Protein AF-A0A7S2XNV1-F1 (afdb_monomer_lite)

Foldseek 3Di:
DDKDKDDPDLDIDMDDDDDDPDDPQVVQLVVLPQQCCCVVPVFWPGKWWWADQCLVADSVVTDTDDPPDDLVPPPPPPPPPPDHHHDFNSGPPDWTKIWMWTQTPPVSDIWIKIWTWDDDPFWTKIKMKTRCNDADPRDGIDIDMDIDGDPPPCPPVD

Secondary structure (DSSP, 8-state):
-EEEEEE-SS-EEEEEE---SS-HHHHHHHHH-GGGHHHHSTTEEEEEEE--TTTTS-GGGSPEEPTT--GGG--TT----SS-PPPP---TTS-EEEEEEEEESSTT-EEEEEEEEE--TT--EEEEEE-TTS--SS----EEEEE----TT-TT--

Sequence (158 aa):
RVQEQSDMGREGSGFVVWDVKAPVDVVWDCLLDFHSYPETIPTVRGVTMYTNTHLTSDYRSETAIPYNYNYNDNDDNNDDASSSGKTAILQHGIPSVTRASFTLSKFRLNIAAIHKYRPHPEGDYMVFTLDPACTNLVLKSAKGVWHTQSNPDNKGEE

Organism: NCBI:txid420275

Radius of gyration: 17.12 Å; chains: 1; bounding box: 47×38×40 Å

pLDDT: mean 83.37, std 13.4, range [43.53, 97.12]

InterPro domains:
  IPR005031 Coenzyme Q-binding protein COQ10, START domain [PF03364] (20-54)

Structure (mmCIF, N/CA/C/O backbone):
data_AF-A0A7S2XNV1-F1
#
_entry.id   AF-A0A7S2XNV1-F1
#
loop_
_atom_site.group_PDB
_atom_site.id
_atom_site.type_symbol
_atom_site.label_atom_id
_atom_site.label_alt_id
_atom_site.label_comp_id
_atom_site.label_asym_id
_atom_site.label_entity_id
_atom_site.label_seq_id
_atom_site.pdbx_PDB_ins_code
_atom_site.Cartn_x
_atom_site.Cartn_y
_atom_site.Cartn_z
_atom_site.occupancy
_atom_site.B_iso_or_equiv
_atom_site.auth_seq_id
_atom_site.auth_comp_id
_atom_site.auth_asym_id
_atom_site.auth_atom_id
_atom_site.pdbx_PDB_model_num
ATOM 1 N N . ARG A 1 1 ? 18.258 -13.192 -0.933 1.00 69.00 1 ARG A N 1
ATOM 2 C CA . ARG A 1 1 ? 17.419 -12.582 0.134 1.00 69.00 1 ARG A CA 1
ATOM 3 C C . ARG A 1 1 ? 18.318 -11.990 1.210 1.00 69.00 1 ARG A C 1
ATOM 5 O O . ARG A 1 1 ? 18.989 -12.751 1.896 1.00 69.00 1 ARG A O 1
ATOM 12 N N . VAL A 1 2 ? 18.304 -10.669 1.378 1.00 74.94 2 VAL A N 1
ATOM 13 C CA . VAL A 1 2 ? 18.893 -9.987 2.547 1.00 74.94 2 VAL A CA 1
ATOM 14 C C . VAL A 1 2 ? 17.749 -9.577 3.467 1.00 74.94 2 VAL A C 1
ATOM 16 O O . VAL A 1 2 ? 16.718 -9.127 2.975 1.00 74.94 2 VAL A O 1
ATOM 19 N N . GLN A 1 3 ? 17.890 -9.767 4.776 1.00 88.62 3 GLN A N 1
ATOM 20 C CA . GLN A 1 3 ? 16.904 -9.325 5.759 1.00 88.62 3 GLN A CA 1
ATOM 21 C C . GLN A 1 3 ? 17.618 -8.800 6.998 1.00 88.62 3 GLN A C 1
ATOM 23 O O . GLN A 1 3 ? 18.449 -9.501 7.571 1.00 88.62 3 GLN A O 1
ATOM 28 N N . GLU A 1 4 ? 17.231 -7.609 7.435 1.00 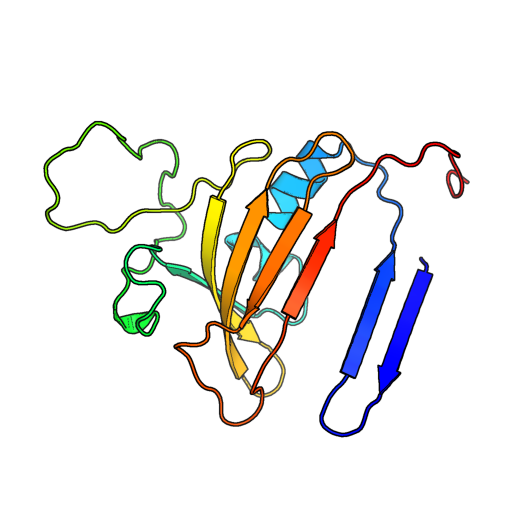89.31 4 GLU A N 1
ATOM 29 C CA . GLU A 1 4 ? 17.647 -7.030 8.708 1.00 89.31 4 GLU A CA 1
ATOM 30 C C . GLU A 1 4 ? 16.403 -6.664 9.514 1.00 89.31 4 GLU A C 1
ATOM 32 O O . GLU A 1 4 ? 15.408 -6.191 8.958 1.00 89.31 4 GLU A O 1
ATOM 37 N N . GLN A 1 5 ? 16.441 -6.907 10.821 1.00 89.38 5 GLN A N 1
ATOM 38 C CA . GLN A 1 5 ? 15.370 -6.535 11.734 1.00 89.38 5 GLN A CA 1
ATOM 39 C C . GLN A 1 5 ? 15.968 -6.090 13.066 1.00 89.38 5 GLN A C 1
ATOM 41 O O . GLN A 1 5 ? 16.803 -6.789 13.636 1.00 89.38 5 GLN A O 1
ATOM 46 N N . SER A 1 6 ? 15.505 -4.949 13.566 1.00 88.69 6 SER A N 1
ATOM 47 C CA . SER A 1 6 ? 15.847 -4.418 14.882 1.00 88.69 6 SER A CA 1
ATOM 48 C C . SER A 1 6 ? 14.601 -4.378 15.764 1.00 88.69 6 SER A C 1
ATOM 50 O O . SER A 1 6 ? 13.589 -3.778 15.394 1.00 88.69 6 SER A O 1
ATOM 52 N N . ASP A 1 7 ? 14.680 -5.021 16.930 1.00 85.62 7 ASP A N 1
ATOM 53 C CA . ASP A 1 7 ? 13.684 -4.911 18.000 1.00 85.62 7 ASP A CA 1
ATOM 54 C C . ASP A 1 7 ? 14.077 -3.754 18.928 1.00 85.62 7 ASP A C 1
ATOM 56 O O . ASP A 1 7 ? 15.167 -3.743 19.501 1.00 85.62 7 ASP A O 1
ATOM 60 N N . MET A 1 8 ? 13.194 -2.765 19.048 1.00 85.06 8 MET A N 1
ATOM 61 C CA . MET A 1 8 ? 13.366 -1.578 19.889 1.00 85.06 8 MET A CA 1
ATOM 62 C C . MET A 1 8 ? 12.310 -1.548 21.012 1.00 85.06 8 MET A C 1
ATOM 64 O O . MET A 1 8 ? 11.953 -0.492 21.539 1.00 85.06 8 MET A O 1
ATOM 68 N N . GLY A 1 9 ? 11.777 -2.715 21.389 1.00 85.88 9 GLY A N 1
ATOM 69 C CA . GLY A 1 9 ? 10.799 -2.903 22.455 1.00 85.88 9 GLY A CA 1
ATOM 70 C C . GLY A 1 9 ? 9.363 -2.701 21.978 1.00 85.88 9 GLY A C 1
ATOM 71 O O . GLY A 1 9 ? 8.700 -3.634 21.534 1.00 85.88 9 GLY A O 1
ATOM 72 N N . ARG A 1 10 ? 8.830 -1.481 22.120 1.00 84.06 10 ARG A N 1
ATOM 73 C CA . ARG A 1 10 ? 7.470 -1.145 21.631 1.00 84.06 10 ARG A CA 1
ATOM 74 C C . ARG A 1 10 ? 7.441 -0.777 20.148 1.00 84.06 10 ARG A C 1
ATOM 76 O O . ARG A 1 10 ? 6.368 -0.549 19.596 1.00 84.06 10 ARG A O 1
ATOM 83 N N . GLU A 1 11 ? 8.610 -0.719 19.532 1.00 86.25 11 GLU A N 1
ATOM 84 C CA . GLU A 1 11 ? 8.826 -0.374 18.139 1.00 86.25 11 GLU A CA 1
ATOM 85 C C . GLU A 1 11 ? 9.727 -1.428 17.502 1.00 86.25 11 GLU A C 1
ATOM 87 O O . GLU A 1 11 ? 10.485 -2.119 18.181 1.00 86.25 11 GLU A O 1
ATOM 92 N N . GLY A 1 12 ? 9.655 -1.537 16.183 1.00 87.94 12 GLY A N 1
ATOM 93 C CA . GLY A 1 12 ? 10.545 -2.387 15.414 1.00 87.94 12 GLY A CA 1
ATOM 94 C C . GLY A 1 12 ? 10.773 -1.788 14.040 1.00 87.94 12 GLY A C 1
ATOM 95 O O . GLY A 1 12 ? 9.901 -1.109 13.493 1.00 87.94 12 GLY A O 1
ATOM 96 N N . SER A 1 13 ? 11.947 -2.043 13.486 1.00 90.31 13 SER A N 1
ATOM 97 C CA . SER A 1 13 ? 12.289 -1.688 12.114 1.00 90.31 13 SER A CA 1
ATOM 98 C C . SER A 1 13 ? 12.900 -2.893 11.418 1.00 90.31 13 SER A C 1
ATOM 100 O O . SER A 1 13 ? 13.392 -3.828 12.050 1.00 90.31 13 SER A O 1
ATOM 102 N N . GLY A 1 14 ? 12.839 -2.901 10.097 1.00 91.06 14 GLY A N 1
ATOM 103 C CA . GLY A 1 14 ? 13.481 -3.929 9.306 1.00 91.06 14 GLY A CA 1
ATOM 104 C C . GLY A 1 14 ? 13.309 -3.667 7.827 1.00 91.06 14 GLY A C 1
ATOM 105 O O . GLY A 1 14 ? 12.458 -2.875 7.418 1.00 91.06 14 GLY A O 1
ATOM 106 N N . PHE A 1 15 ? 14.120 -4.344 7.032 1.00 92.62 15 PHE A N 1
ATOM 107 C CA . PHE A 1 15 ? 14.005 -4.336 5.584 1.00 92.62 15 PHE A CA 1
ATOM 108 C C . PHE A 1 15 ? 14.323 -5.721 5.031 1.00 92.62 15 PHE A C 1
ATOM 110 O O . PHE A 1 15 ? 15.011 -6.529 5.660 1.00 92.62 15 PHE A O 1
ATOM 117 N N . VAL A 1 16 ? 13.793 -5.993 3.843 1.00 91.12 16 VAL A N 1
ATOM 118 C CA . VAL A 1 16 ? 14.066 -7.209 3.084 1.00 91.12 16 VAL A CA 1
ATOM 119 C C . VAL A 1 16 ? 14.396 -6.805 1.656 1.00 91.12 16 VAL A C 1
ATOM 121 O O . VAL A 1 16 ? 13.682 -5.997 1.070 1.00 91.12 16 VAL A O 1
ATOM 124 N N . VAL A 1 17 ? 15.459 -7.384 1.104 1.00 90.75 17 VAL A N 1
ATOM 125 C CA . VAL A 1 17 ? 15.828 -7.260 -0.310 1.00 90.75 17 VAL A CA 1
ATOM 126 C C . VAL A 1 17 ? 15.693 -8.622 -0.973 1.00 90.75 17 VAL A C 1
ATOM 128 O O . VAL A 1 17 ? 16.154 -9.645 -0.440 1.00 90.75 17 VAL A O 1
ATOM 131 N N . TRP A 1 18 ? 15.052 -8.625 -2.136 1.00 88.62 18 TRP A N 1
ATOM 132 C CA . TRP A 1 18 ? 14.799 -9.814 -2.928 1.00 88.62 18 TRP A CA 1
ATOM 133 C C . TRP A 1 18 ? 15.041 -9.529 -4.410 1.00 88.62 18 TRP A C 1
ATOM 135 O O . TRP A 1 18 ? 14.506 -8.559 -4.938 1.00 88.62 18 TRP A O 1
ATOM 145 N N . ASP A 1 19 ? 15.798 -10.405 -5.069 1.00 89.00 19 ASP A N 1
ATOM 146 C CA . ASP A 1 19 ? 16.015 -10.354 -6.513 1.00 89.00 19 ASP A CA 1
ATOM 147 C C . ASP A 1 19 ? 14.843 -11.032 -7.224 1.00 89.00 19 ASP A C 1
ATOM 149 O O . ASP A 1 19 ? 14.552 -12.212 -7.004 1.00 89.00 19 ASP A O 1
ATOM 153 N N . VAL A 1 20 ? 14.123 -10.271 -8.045 1.00 89.25 20 VAL A N 1
ATOM 154 C CA . VAL A 1 20 ? 12.943 -10.755 -8.764 1.00 89.25 20 VAL A CA 1
ATOM 155 C C . VAL A 1 20 ? 13.289 -10.886 -10.240 1.00 89.25 20 VAL A C 1
ATOM 157 O O . VAL A 1 20 ? 13.644 -9.907 -10.889 1.00 89.25 20 VAL A O 1
ATOM 160 N N . LYS A 1 21 ? 13.143 -12.095 -10.791 1.00 90.38 21 LYS A N 1
ATOM 161 C CA . LYS A 1 21 ? 13.321 -12.359 -12.225 1.00 90.38 21 LYS A CA 1
ATOM 162 C C . LYS A 1 21 ? 12.070 -11.951 -13.009 1.00 90.38 21 LYS A C 1
ATOM 164 O O . LYS A 1 21 ? 11.359 -12.798 -13.546 1.00 90.38 21 LYS A O 1
ATOM 169 N N . ALA A 1 22 ? 11.785 -10.655 -13.026 1.00 90.38 22 ALA A N 1
ATOM 170 C CA . ALA A 1 22 ? 10.681 -10.066 -13.770 1.00 90.38 22 ALA A CA 1
ATOM 171 C C . ALA A 1 22 ? 11.011 -8.619 -14.177 1.00 90.38 22 ALA A C 1
ATOM 1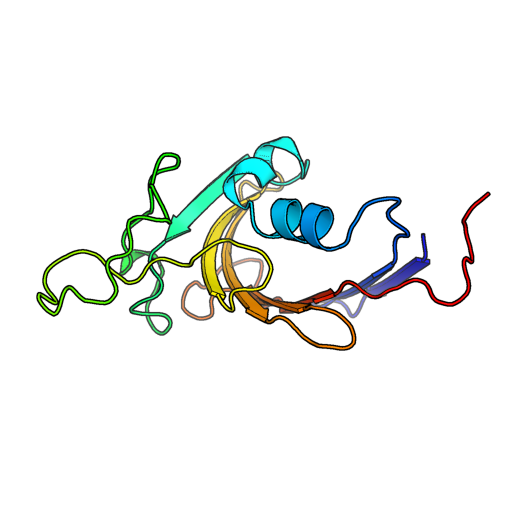73 O O . ALA A 1 22 ? 11.795 -7.957 -13.493 1.00 90.38 22 ALA A O 1
ATOM 174 N N . PRO A 1 23 ? 10.405 -8.115 -15.263 1.00 91.50 23 PRO A N 1
ATOM 175 C 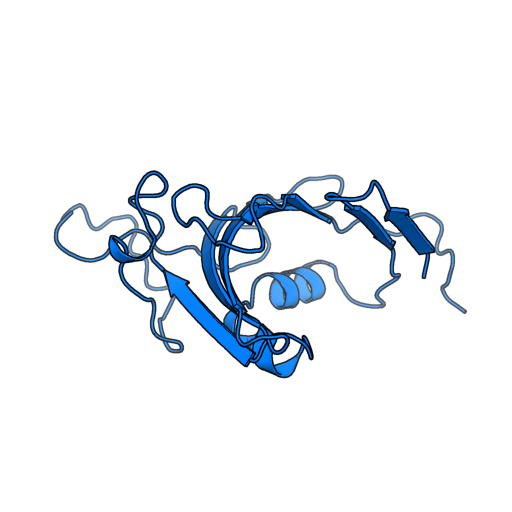CA . PRO A 1 23 ? 10.384 -6.689 -15.567 1.00 91.50 23 PRO A CA 1
ATOM 176 C C . PRO A 1 23 ? 9.821 -5.841 -14.408 1.00 91.50 23 PRO A C 1
ATOM 178 O O . PRO A 1 23 ? 8.965 -6.295 -13.647 1.00 91.50 23 PRO A O 1
ATOM 181 N N . VAL A 1 24 ? 10.318 -4.607 -14.263 1.00 91.69 24 VAL A N 1
ATOM 182 C CA . VAL A 1 24 ? 9.963 -3.704 -13.149 1.00 91.69 24 VAL A CA 1
ATOM 183 C C . VAL A 1 24 ? 8.483 -3.317 -13.143 1.00 91.69 24 VAL A C 1
ATOM 185 O O . VAL A 1 24 ? 7.873 -3.245 -12.080 1.00 91.69 24 VAL A O 1
ATOM 188 N N . ASP A 1 25 ? 7.896 -3.140 -14.323 1.00 92.56 25 ASP A N 1
ATOM 189 C CA . ASP A 1 25 ? 6.475 -2.858 -14.520 1.00 92.56 25 ASP A CA 1
ATOM 190 C C . ASP A 1 25 ? 5.599 -3.991 -13.983 1.00 92.56 25 ASP A C 1
ATOM 192 O O . ASP A 1 25 ? 4.692 -3.735 -13.201 1.00 92.56 25 ASP A O 1
ATOM 196 N N . VAL A 1 26 ? 5.948 -5.247 -14.272 1.00 93.19 26 VAL A N 1
ATOM 197 C CA . VAL A 1 26 ? 5.235 -6.422 -13.746 1.00 93.19 26 VAL A CA 1
ATOM 198 C C . VAL A 1 26 ? 5.266 -6.461 -12.214 1.00 93.19 26 VAL A C 1
ATOM 200 O O . VAL A 1 26 ? 4.264 -6.794 -11.576 1.00 93.19 26 VAL A O 1
ATOM 203 N N . VAL A 1 27 ? 6.403 -6.113 -11.599 1.00 93.50 27 VAL A N 1
ATOM 204 C CA . VAL A 1 27 ? 6.516 -6.030 -10.133 1.00 93.50 27 VAL A CA 1
ATOM 205 C C . VAL A 1 27 ? 5.608 -4.933 -9.576 1.00 93.50 27 VAL A C 1
ATOM 207 O O . VAL A 1 27 ? 4.909 -5.171 -8.589 1.00 93.50 27 VAL A O 1
ATOM 210 N N . TRP A 1 28 ? 5.583 -3.752 -10.195 1.00 95.25 28 TRP A N 1
ATOM 211 C CA . TRP A 1 28 ? 4.727 -2.655 -9.742 1.00 95.25 28 TRP A CA 1
ATOM 212 C C . TRP A 1 28 ? 3.252 -2.904 -9.969 1.00 95.25 28 TRP A C 1
ATOM 214 O O . TRP A 1 28 ? 2.473 -2.590 -9.076 1.00 95.25 28 TRP A O 1
ATOM 224 N N . ASP A 1 29 ? 2.867 -3.523 -11.076 1.00 92.25 29 ASP A N 1
ATOM 225 C CA . ASP A 1 29 ? 1.480 -3.912 -11.315 1.00 92.25 29 ASP A CA 1
ATOM 226 C C . ASP A 1 29 ? 0.994 -4.866 -10.210 1.00 92.25 29 ASP A C 1
ATOM 228 O O . ASP A 1 29 ? -0.109 -4.705 -9.694 1.00 92.25 29 ASP A O 1
ATOM 232 N N . CYS A 1 30 ? 1.855 -5.775 -9.730 1.00 93.00 30 CYS A N 1
ATOM 233 C CA . CYS A 1 30 ? 1.538 -6.632 -8.582 1.00 93.00 30 CYS A CA 1
ATOM 234 C C . CYS A 1 30 ? 1.479 -5.858 -7.254 1.00 93.00 30 CYS A C 1
ATOM 236 O O . CYS A 1 30 ? 0.623 -6.125 -6.412 1.00 93.00 30 CYS A O 1
ATOM 238 N N . LEU A 1 31 ? 2.404 -4.918 -7.027 1.00 94.56 31 LEU A N 1
ATOM 239 C CA . LEU A 1 31 ? 2.433 -4.117 -5.799 1.00 94.56 31 LEU A CA 1
ATOM 240 C C . LEU A 1 31 ? 1.277 -3.111 -5.733 1.00 94.56 31 LEU A C 1
ATOM 242 O O . LEU A 1 31 ? 0.824 -2.795 -4.635 1.00 94.56 31 LEU A O 1
ATOM 246 N N . LEU A 1 32 ? 0.806 -2.601 -6.868 1.00 94.75 32 LEU A N 1
ATOM 247 C CA . LEU A 1 32 ? -0.301 -1.649 -6.958 1.00 94.75 32 LEU A CA 1
ATOM 248 C C . LEU A 1 32 ? -1.669 -2.341 -6.976 1.00 94.75 32 LEU A C 1
ATOM 250 O O . LEU A 1 32 ? -2.664 -1.691 -6.661 1.00 94.75 32 LEU A O 1
ATOM 254 N N . ASP A 1 33 ? -1.734 -3.643 -7.260 1.00 92.44 33 ASP A N 1
ATOM 255 C CA . ASP A 1 33 ? -2.961 -4.440 -7.179 1.00 92.44 33 ASP A CA 1
ATOM 256 C C . ASP A 1 33 ? -3.304 -4.837 -5.730 1.00 92.44 33 ASP A C 1
ATOM 258 O O . ASP A 1 33 ? -3.187 -5.986 -5.290 1.00 92.44 33 ASP A O 1
ATOM 262 N N . PHE A 1 34 ? -3.760 -3.845 -4.964 1.00 93.81 34 PHE A N 1
ATOM 263 C CA . PHE A 1 34 ? -4.178 -4.020 -3.572 1.00 93.81 34 PHE A CA 1
ATOM 264 C C . PHE A 1 34 ? -5.293 -5.056 -3.405 1.00 93.81 34 PHE A C 1
ATOM 266 O O . PHE A 1 34 ? -5.368 -5.714 -2.364 1.00 93.81 34 PHE A O 1
ATOM 273 N N . HIS A 1 35 ? -6.175 -5.202 -4.395 1.00 91.81 35 HIS A N 1
ATOM 274 C CA . HIS A 1 35 ? -7.304 -6.117 -4.294 1.00 91.81 35 HIS A CA 1
ATOM 275 C C . HIS A 1 35 ? -6.877 -7.587 -4.308 1.00 91.81 35 HIS A C 1
ATOM 277 O O . HIS A 1 35 ? -7.541 -8.398 -3.661 1.00 91.81 35 HIS A O 1
ATOM 283 N N . SER A 1 36 ? -5.753 -7.913 -4.947 1.00 92.50 36 SER A N 1
ATOM 284 C CA . SER A 1 36 ? -5.188 -9.268 -4.978 1.00 92.50 36 SER A CA 1
ATOM 285 C C . SER A 1 36 ? -4.374 -9.631 -3.730 1.00 92.50 36 SER A C 1
ATOM 287 O O . SER A 1 36 ? -4.007 -10.791 -3.535 1.00 92.50 36 SER A O 1
ATOM 289 N N . TYR A 1 37 ? -4.110 -8.685 -2.821 1.00 94.56 37 TYR A N 1
ATOM 290 C CA . TYR A 1 37 ? -3.323 -8.949 -1.607 1.00 94.56 37 TYR A CA 1
ATOM 291 C C . TYR A 1 37 ? -3.860 -10.080 -0.709 1.00 94.56 37 TYR A C 1
ATOM 293 O O . TYR A 1 37 ? -3.038 -10.793 -0.137 1.00 94.56 37 TYR A O 1
ATOM 301 N N . PRO A 1 38 ? -5.180 -10.300 -0.538 1.00 93.62 38 PRO A N 1
ATOM 302 C CA . PRO A 1 38 ? -5.684 -11.453 0.214 1.00 93.62 38 PRO A CA 1
ATOM 303 C C . PRO A 1 38 ? -5.280 -12.813 -0.379 1.00 93.62 38 PRO A C 1
ATOM 305 O O . PRO A 1 38 ? -5.258 -13.806 0.347 1.00 93.62 38 PRO A O 1
ATOM 308 N N . GLU A 1 39 ? -4.973 -12.866 -1.676 1.00 92.81 39 GLU A N 1
ATOM 309 C CA . GLU A 1 39 ? -4.554 -14.082 -2.380 1.00 92.81 39 GLU A CA 1
ATOM 310 C C . GLU A 1 39 ? -3.030 -14.257 -2.354 1.00 92.81 39 GLU A C 1
ATOM 312 O O . GLU A 1 39 ? -2.532 -15.380 -2.272 1.00 92.81 39 GLU A O 1
ATOM 317 N N . THR A 1 40 ? -2.280 -13.151 -2.376 1.00 91.06 40 THR A N 1
ATOM 318 C CA . THR A 1 40 ? -0.813 -13.155 -2.507 1.00 91.06 40 THR A CA 1
ATOM 319 C C . THR A 1 40 ? -0.066 -12.957 -1.186 1.00 91.06 40 THR A C 1
ATOM 321 O O . THR A 1 40 ? 1.069 -13.418 -1.045 1.00 91.06 40 THR A O 1
ATOM 324 N N . ILE A 1 41 ? -0.683 -12.319 -0.185 1.00 91.19 41 ILE A N 1
ATOM 325 C CA . ILE A 1 41 ? -0.086 -12.028 1.124 1.00 91.19 41 ILE A CA 1
ATOM 326 C C . ILE A 1 41 ? -0.812 -12.846 2.206 1.00 91.19 41 ILE A C 1
ATOM 328 O O . ILE A 1 41 ? -1.900 -12.467 2.639 1.00 91.19 41 ILE A O 1
ATOM 332 N N . PRO A 1 42 ? -0.202 -13.921 2.750 1.00 90.56 42 PRO A N 1
ATOM 333 C CA . PRO A 1 42 ? -0.881 -14.882 3.637 1.00 90.56 42 PRO A CA 1
ATOM 334 C C . PRO A 1 42 ? -1.532 -14.296 4.903 1.00 90.56 42 PRO A C 1
ATOM 336 O O . PRO A 1 42 ? -2.404 -14.909 5.536 1.00 90.56 42 PRO A O 1
ATOM 339 N N . THR A 1 43 ? -1.061 -13.131 5.344 1.00 91.19 43 THR A N 1
ATOM 340 C CA . THR A 1 43 ? -1.568 -12.441 6.531 1.00 91.19 43 THR A CA 1
ATOM 341 C C . THR A 1 43 ? -2.725 -11.496 6.233 1.00 91.19 43 THR A C 1
ATOM 343 O O . THR A 1 43 ? -3.420 -11.120 7.177 1.00 91.19 43 THR A O 1
ATOM 346 N N . VAL A 1 44 ? -2.981 -11.149 4.973 1.00 93.12 44 VAL A N 1
ATOM 347 C CA . VAL A 1 44 ? -4.104 -10.305 4.554 1.00 93.12 44 VAL A CA 1
ATOM 348 C C . VAL A 1 44 ? -5.319 -11.194 4.285 1.00 93.12 44 VAL A C 1
ATOM 350 O O . VAL A 1 44 ? -5.213 -12.269 3.709 1.00 93.12 44 VAL A O 1
ATOM 353 N N . ARG A 1 45 ? -6.490 -10.785 4.772 1.00 93.44 45 ARG A N 1
ATOM 354 C CA . ARG A 1 45 ? -7.760 -11.527 4.650 1.00 93.44 45 ARG A CA 1
ATOM 355 C C . ARG A 1 45 ? -8.827 -10.780 3.873 1.00 93.44 45 ARG A C 1
ATOM 357 O O . ARG A 1 45 ? -9.805 -11.386 3.459 1.00 93.44 45 ARG A O 1
ATOM 364 N N . GLY A 1 46 ? -8.648 -9.481 3.706 1.00 92.75 46 GLY A N 1
ATOM 365 C CA . GLY A 1 46 ? -9.551 -8.630 2.959 1.00 92.75 46 GLY A CA 1
ATOM 366 C C . GLY A 1 46 ? -8.918 -7.268 2.766 1.00 92.75 46 GLY A C 1
ATOM 367 O O . GLY A 1 46 ? -8.121 -6.828 3.603 1.00 92.75 46 GLY A O 1
ATOM 368 N N . VAL A 1 47 ? -9.280 -6.634 1.659 1.00 94.38 47 VAL A N 1
ATOM 369 C CA . VAL A 1 47 ? -8.876 -5.277 1.314 1.00 94.38 47 VAL A CA 1
ATOM 370 C C . VAL A 1 47 ? -10.094 -4.520 0.820 1.00 94.38 47 VAL A C 1
ATOM 372 O O . VAL A 1 47 ? -10.845 -5.021 -0.015 1.00 94.38 47 VAL A O 1
ATOM 375 N N . THR A 1 48 ? -10.252 -3.301 1.321 1.00 93.31 48 THR A N 1
ATOM 376 C CA . THR A 1 48 ? -11.205 -2.325 0.794 1.00 93.31 48 THR A CA 1
ATOM 377 C C . THR A 1 48 ? -10.440 -1.059 0.472 1.00 93.31 48 THR A C 1
ATOM 379 O O . THR A 1 48 ? -9.759 -0.509 1.339 1.00 93.31 48 THR A O 1
ATOM 382 N N . MET A 1 49 ? -10.539 -0.606 -0.770 1.00 93.00 49 MET A N 1
ATOM 383 C CA . MET A 1 49 ? -9.997 0.676 -1.199 1.00 93.00 49 MET A CA 1
ATOM 384 C C . MET A 1 49 ? -11.026 1.786 -1.012 1.00 93.00 49 MET A C 1
ATOM 386 O O . MET A 1 49 ? -12.229 1.529 -1.013 1.00 93.00 49 MET A O 1
ATOM 390 N N . TYR A 1 50 ? -10.548 3.018 -0.871 1.00 90.94 50 TYR A N 1
ATOM 391 C CA . TYR A 1 50 ? -11.388 4.198 -0.705 1.00 90.94 50 TYR A CA 1
ATOM 392 C C . TYR A 1 50 ? -10.920 5.336 -1.607 1.00 90.94 50 TYR A C 1
ATOM 394 O O . TYR A 1 50 ? -9.750 5.390 -2.004 1.00 90.94 50 TYR A O 1
ATOM 402 N N . THR A 1 51 ? -11.826 6.273 -1.878 1.00 88.31 51 THR A N 1
ATOM 403 C CA . THR A 1 51 ? -11.468 7.579 -2.440 1.00 88.31 51 THR A CA 1
ATOM 404 C C . THR A 1 51 ? -10.452 8.298 -1.541 1.00 88.31 51 THR A C 1
ATOM 406 O O . THR A 1 51 ? -10.286 7.964 -0.365 1.00 88.31 51 THR A O 1
ATOM 409 N N . A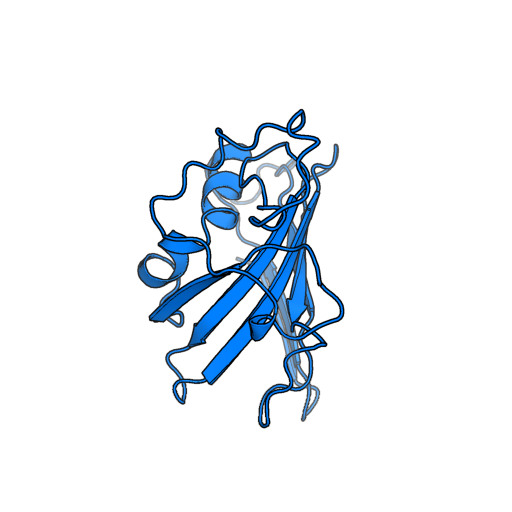SN A 1 52 ? -9.717 9.259 -2.100 1.00 81.81 52 ASN A N 1
ATOM 410 C CA . ASN A 1 52 ? -8.602 9.939 -1.427 1.00 81.81 52 ASN A CA 1
ATOM 411 C C . ASN A 1 52 ? -8.812 11.457 -1.274 1.00 81.81 52 ASN A C 1
ATOM 413 O O . ASN A 1 52 ? -7.849 12.219 -1.172 1.00 81.81 52 ASN A O 1
ATOM 417 N N . THR A 1 53 ? -10.067 11.900 -1.263 1.00 78.44 53 THR A N 1
ATOM 418 C CA . THR A 1 53 ? -10.464 13.316 -1.228 1.00 78.44 53 THR A CA 1
ATOM 419 C C . THR A 1 53 ? -10.231 14.002 0.116 1.00 78.44 53 THR A C 1
ATOM 421 O O . THR A 1 53 ? -9.881 15.179 0.166 1.00 78.44 53 THR A O 1
ATOM 424 N N . HIS A 1 54 ? -10.377 13.268 1.212 1.00 79.00 54 HIS A N 1
ATOM 425 C CA . HIS A 1 54 ? -10.371 13.750 2.588 1.00 79.00 54 HIS A CA 1
ATOM 426 C C . HIS A 1 54 ? -9.320 13.001 3.419 1.00 79.00 54 HIS A C 1
ATOM 428 O O . HIS A 1 54 ? -9.619 12.423 4.464 1.00 79.00 54 HIS A O 1
ATOM 434 N N . LEU A 1 55 ? -8.053 13.042 2.989 1.00 74.75 55 LEU A N 1
ATOM 435 C CA . LEU A 1 55 ? -6.943 12.351 3.670 1.00 74.75 55 LEU A CA 1
ATOM 436 C C . LEU A 1 55 ? -6.720 12.783 5.132 1.00 74.75 55 LEU A C 1
ATOM 438 O O . LEU A 1 55 ? -6.029 12.088 5.873 1.00 74.75 55 LEU A O 1
ATOM 442 N N . THR A 1 56 ? -7.260 13.930 5.550 1.00 80.38 56 THR A N 1
ATOM 443 C CA . THR A 1 56 ? -7.194 14.418 6.938 1.00 80.38 56 THR A CA 1
ATOM 444 C C . THR A 1 56 ? -8.321 13.895 7.834 1.00 80.38 56 THR A C 1
ATOM 446 O O . THR A 1 56 ? -8.247 14.059 9.049 1.00 80.38 56 THR A O 1
ATOM 449 N N . SER A 1 57 ? -9.352 13.275 7.257 1.00 78.25 57 SER A N 1
ATOM 450 C CA . SER A 1 57 ? -10.510 12.696 7.955 1.00 78.25 57 SER A CA 1
ATOM 451 C C . SER A 1 57 ? -10.455 11.170 7.892 1.00 78.25 57 SER A C 1
ATOM 453 O O . SER A 1 57 ? -9.749 10.652 7.041 1.00 78.25 57 SER A O 1
ATOM 455 N N . ASP A 1 58 ? -11.141 10.442 8.783 1.00 79.31 58 ASP A N 1
ATOM 456 C CA . ASP A 1 58 ? -11.190 8.957 8.824 1.00 79.31 58 ASP A CA 1
ATOM 457 C C . ASP A 1 58 ? -11.653 8.376 7.467 1.00 79.31 58 ASP A C 1
ATOM 459 O O . ASP A 1 58 ? -12.425 9.019 6.765 1.00 79.31 58 ASP A O 1
ATOM 463 N N . TYR A 1 59 ? -11.229 7.165 7.077 1.00 75.38 59 TYR A N 1
ATOM 464 C CA . TYR A 1 59 ? -11.658 6.558 5.802 1.00 75.38 59 TYR A CA 1
ATOM 465 C C . TYR A 1 59 ? -13.182 6.401 5.706 1.00 75.38 59 TYR A C 1
ATOM 467 O O . TYR A 1 59 ? -13.720 6.277 4.613 1.00 75.38 59 TYR A O 1
ATOM 475 N N . ARG A 1 60 ? -13.905 6.433 6.830 1.00 78.69 60 ARG A N 1
ATOM 476 C CA . ARG A 1 60 ? -15.375 6.475 6.860 1.00 78.69 60 ARG A CA 1
ATOM 477 C C . ARG A 1 60 ? -15.972 7.728 6.215 1.00 78.69 60 ARG A C 1
ATOM 479 O O . ARG A 1 60 ? -17.162 7.723 5.921 1.00 78.69 60 ARG A O 1
ATOM 486 N N . SER A 1 61 ? -15.188 8.790 6.023 1.00 79.88 61 SER A N 1
ATOM 487 C CA . SER A 1 61 ? -15.592 9.971 5.249 1.0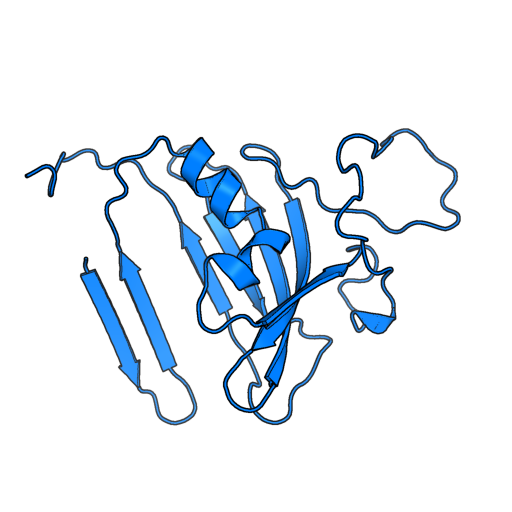0 79.88 61 SER A CA 1
ATOM 488 C C . SER A 1 61 ? -15.279 9.843 3.755 1.00 79.88 61 SER A C 1
ATOM 490 O O . SER A 1 61 ? -15.410 10.817 3.018 1.00 79.88 61 SER A O 1
ATOM 492 N N . GLU A 1 62 ? -14.804 8.680 3.314 1.00 84.31 62 GLU A N 1
ATOM 493 C CA . GLU A 1 62 ? -14.507 8.371 1.920 1.00 84.31 62 GLU A CA 1
ATOM 494 C C . GLU A 1 62 ? -15.490 7.331 1.388 1.00 84.31 62 GLU A C 1
ATOM 496 O O . GLU A 1 62 ? -16.126 6.584 2.137 1.00 84.31 62 GLU A O 1
ATOM 501 N N . THR A 1 63 ? -15.593 7.257 0.066 1.00 85.50 63 THR A N 1
ATOM 502 C CA . THR A 1 63 ? -16.417 6.248 -0.597 1.00 85.50 63 THR A CA 1
ATOM 503 C C . THR A 1 63 ? -15.590 4.989 -0.809 1.00 85.50 63 THR A C 1
ATOM 505 O O . THR A 1 63 ? -14.483 5.058 -1.343 1.00 85.50 63 THR A O 1
ATOM 508 N N . ALA A 1 64 ? -16.114 3.837 -0.384 1.00 88.25 64 ALA A N 1
ATOM 509 C CA . ALA A 1 64 ? -15.497 2.549 -0.675 1.00 88.25 64 ALA A CA 1
ATOM 510 C C . ALA A 1 64 ? -15.560 2.271 -2.182 1.00 88.25 64 ALA A C 1
ATOM 512 O O . ALA A 1 64 ? -16.620 2.387 -2.798 1.00 88.25 64 ALA A O 1
ATOM 513 N N . ILE A 1 65 ? -14.428 1.887 -2.762 1.00 85.81 65 ILE A N 1
ATOM 514 C CA . ILE A 1 65 ? -14.318 1.572 -4.183 1.00 85.81 65 ILE A CA 1
ATOM 515 C C . ILE A 1 65 ? -14.656 0.085 -4.367 1.00 85.81 65 ILE A C 1
ATOM 517 O O . ILE A 1 65 ? -14.032 -0.763 -3.717 1.00 85.81 65 ILE A O 1
ATOM 521 N N . PRO A 1 66 ? -15.656 -0.262 -5.197 1.00 81.62 66 PRO A N 1
ATOM 522 C CA . PRO A 1 66 ? -15.989 -1.654 -5.460 1.00 81.62 66 PRO A CA 1
ATOM 523 C C . PRO A 1 66 ? -14.868 -2.339 -6.252 1.00 81.62 66 PRO A C 1
ATOM 525 O O . PRO A 1 66 ? -14.200 -1.715 -7.066 1.00 81.62 66 PRO A O 1
ATOM 528 N N . TYR A 1 67 ? -14.690 -3.645 -6.049 1.00 73.31 67 TYR A N 1
ATOM 529 C CA . TYR A 1 67 ? -13.622 -4.428 -6.691 1.00 73.31 67 TYR A CA 1
ATOM 530 C C . TYR A 1 67 ? -13.612 -4.329 -8.228 1.00 73.31 67 TYR A C 1
ATOM 532 O O . TYR A 1 67 ? -12.558 -4.326 -8.849 1.00 73.31 67 TYR A O 1
ATOM 540 N N . ASN A 1 68 ? -14.788 -4.229 -8.849 1.00 74.31 68 ASN A N 1
ATOM 541 C CA . ASN A 1 68 ? -14.956 -4.127 -10.299 1.00 74.31 68 ASN A CA 1
ATOM 542 C C . ASN A 1 68 ? -15.008 -2.675 -10.808 1.00 74.31 68 ASN A C 1
ATOM 544 O O . ASN A 1 68 ? -15.553 -2.426 -11.884 1.00 74.31 68 ASN A O 1
ATOM 548 N N . TYR A 1 69 ? -14.506 -1.714 -10.030 1.00 71.25 69 TYR A N 1
ATOM 549 C CA . TYR A 1 69 ? -14.458 -0.320 -10.446 1.00 71.25 69 TYR A CA 1
ATOM 550 C C . TYR A 1 69 ? -13.524 -0.149 -11.648 1.00 71.25 69 TYR A C 1
ATOM 552 O O . TYR A 1 69 ? -12.384 -0.613 -11.640 1.00 71.25 69 TYR A O 1
ATOM 560 N N . ASN A 1 70 ? -13.999 0.536 -12.688 1.00 68.19 70 ASN A N 1
ATOM 561 C CA . ASN A 1 70 ? -13.169 0.849 -13.841 1.00 68.19 70 ASN A CA 1
ATOM 562 C C . ASN A 1 70 ? -12.341 2.109 -13.560 1.00 68.19 70 ASN A C 1
ATOM 564 O O . ASN A 1 70 ? -12.810 3.229 -13.733 1.00 68.19 70 ASN A O 1
ATOM 568 N N . TYR A 1 71 ? -11.088 1.919 -13.154 1.00 63.31 71 TYR A N 1
ATOM 569 C CA . TYR A 1 71 ? -10.151 3.010 -12.873 1.00 63.31 71 TYR A CA 1
ATOM 570 C C . TYR A 1 71 ? -9.779 3.855 -14.105 1.00 63.31 71 TYR A C 1
ATOM 572 O O . TYR A 1 71 ? -9.263 4.961 -13.945 1.00 63.31 71 TYR A O 1
ATOM 580 N N . ASN A 1 72 ? -10.056 3.365 -15.317 1.00 55.66 72 ASN A N 1
ATOM 581 C CA . ASN A 1 72 ? -9.785 4.076 -16.570 1.00 55.66 72 ASN A CA 1
ATOM 582 C C . ASN A 1 72 ? -10.909 5.042 -16.977 1.00 55.66 72 ASN A C 1
ATOM 584 O O . ASN A 1 72 ? -10.760 5.743 -17.971 1.00 55.66 72 ASN A O 1
ATOM 588 N N . ASP A 1 73 ? -12.016 5.077 -16.228 1.00 56.94 73 ASP A N 1
ATOM 589 C CA . ASP A 1 73 ? -13.170 5.958 -16.475 1.00 56.94 73 ASP A CA 1
ATOM 590 C C . ASP A 1 73 ? -13.143 7.217 -15.586 1.00 56.94 73 ASP A C 1
ATOM 592 O O . ASP A 1 73 ? -14.147 7.903 -15.406 1.00 56.94 73 ASP A O 1
ATOM 596 N N . ASN A 1 74 ? -11.985 7.513 -14.981 1.00 56.47 74 ASN A N 1
ATOM 597 C CA . ASN A 1 74 ? -11.761 8.765 -14.266 1.00 56.47 74 ASN A CA 1
ATOM 598 C C . ASN A 1 74 ? -11.674 9.900 -15.299 1.00 56.47 74 ASN A C 1
ATOM 600 O O . ASN A 1 74 ? -10.592 10.243 -15.772 1.00 56.47 74 ASN A O 1
ATOM 604 N N . ASP A 1 75 ? -12.826 10.446 -15.686 1.00 50.25 75 ASP A N 1
ATOM 605 C CA . ASP A 1 75 ? -12.909 11.651 -16.504 1.00 50.25 75 ASP A CA 1
ATOM 606 C C . ASP A 1 75 ? -12.409 12.851 -15.690 1.00 50.25 75 ASP A C 1
ATOM 608 O O . ASP A 1 75 ? -13.147 13.469 -14.921 1.00 50.25 75 ASP A O 1
ATOM 612 N N . ASP A 1 76 ? -11.129 13.182 -15.864 1.00 53.06 76 ASP A N 1
ATOM 613 C CA . ASP A 1 76 ? -10.496 14.381 -15.303 1.00 53.06 76 ASP A CA 1
ATOM 614 C C . ASP A 1 76 ? -11.140 15.696 -15.818 1.00 53.06 76 ASP A C 1
ATOM 616 O O . ASP A 1 76 ? -10.757 16.769 -15.353 1.00 53.06 76 ASP A O 1
ATOM 620 N N . ASN A 1 77 ? -12.117 15.649 -16.744 1.00 49.44 77 ASN A N 1
ATOM 621 C CA . ASN A 1 77 ? -12.854 16.822 -17.239 1.00 49.44 77 ASN A CA 1
ATOM 622 C C . ASN A 1 77 ? -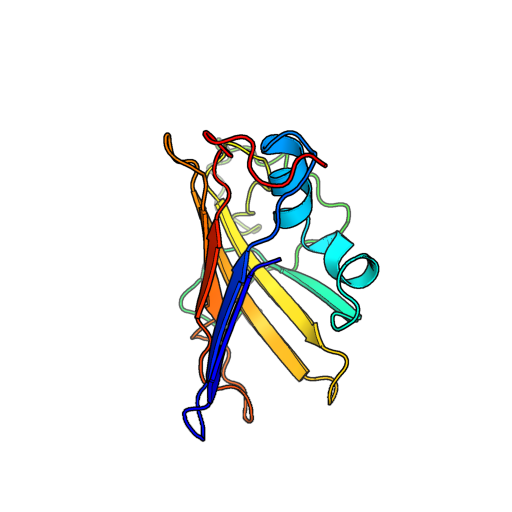14.250 17.010 -16.624 1.00 49.44 77 ASN A C 1
ATOM 624 O O . ASN A 1 77 ? -14.963 17.932 -17.032 1.00 49.44 77 ASN A O 1
ATOM 628 N N . ASN A 1 78 ? -14.675 16.175 -15.671 1.00 46.44 78 ASN A N 1
ATOM 629 C CA . ASN A 1 78 ? -15.975 16.373 -15.037 1.00 46.44 78 ASN A CA 1
ATOM 630 C C . ASN A 1 78 ? -15.884 17.416 -13.905 1.00 46.44 78 ASN A C 1
ATOM 632 O O . ASN A 1 78 ? -15.656 17.086 -12.743 1.00 46.44 78 ASN A O 1
ATOM 636 N N . ASP A 1 79 ? -16.085 18.688 -14.263 1.00 45.28 79 ASP A N 1
ATOM 637 C CA . ASP A 1 79 ? -16.210 19.834 -13.344 1.00 45.28 79 ASP A CA 1
ATOM 638 C C . ASP A 1 79 ? -17.483 19.779 -12.458 1.00 45.28 79 ASP A C 1
ATOM 640 O O . ASP A 1 79 ? -17.695 20.657 -11.615 1.00 45.28 79 ASP A O 1
ATOM 644 N N . ASP A 1 80 ? -18.340 18.756 -12.599 1.00 43.53 80 ASP A N 1
ATOM 645 C CA . ASP A 1 80 ? -19.465 18.511 -11.689 1.00 43.53 80 ASP A CA 1
ATOM 646 C C . ASP A 1 80 ? -18.978 17.804 -10.412 1.00 43.53 80 ASP A C 1
ATOM 648 O O . ASP A 1 80 ? -19.053 16.585 -10.243 1.00 43.53 80 ASP A O 1
ATOM 652 N N . ALA A 1 81 ? -18.433 18.607 -9.496 1.00 46.28 81 ALA A N 1
ATOM 653 C CA . ALA A 1 81 ? -17.943 18.232 -8.170 1.00 46.28 81 ALA A CA 1
ATOM 654 C C . ALA A 1 81 ? -19.069 17.809 -7.198 1.00 46.28 81 ALA A C 1
ATOM 656 O O . ALA A 1 81 ? -19.145 18.273 -6.057 1.00 46.28 81 ALA A O 1
ATOM 657 N N . SER A 1 82 ? -19.950 16.913 -7.634 1.00 48.41 82 SER A N 1
ATOM 658 C CA . SER A 1 82 ? -21.058 16.382 -6.854 1.00 48.41 82 SER A CA 1
ATOM 659 C C . SER A 1 82 ? -21.120 14.860 -7.009 1.00 48.41 82 SER A C 1
ATOM 661 O O . SER A 1 82 ? -21.835 14.340 -7.861 1.00 48.41 82 SER A O 1
ATOM 663 N N . SER A 1 83 ? -20.396 14.140 -6.133 1.00 44.00 83 SER A N 1
ATOM 664 C CA . SER A 1 83 ? -20.781 12.848 -5.498 1.00 44.00 83 SER A CA 1
ATOM 665 C C . SER A 1 83 ? -19.782 11.678 -5.547 1.00 44.00 83 SER A C 1
ATOM 667 O O . SER A 1 83 ? -20.000 10.724 -4.803 1.00 44.00 83 SER A O 1
ATOM 669 N N . SER A 1 84 ? -18.689 11.689 -6.317 1.00 54.03 84 SER A N 1
ATOM 670 C CA . SER A 1 84 ? -17.698 10.592 -6.260 1.00 54.03 84 SER A CA 1
ATOM 671 C C . SER A 1 84 ? -16.302 11.134 -5.996 1.00 54.03 84 SER A C 1
ATOM 673 O O . SER A 1 84 ? -15.759 11.875 -6.809 1.00 54.03 84 SER A O 1
ATOM 675 N N . GLY A 1 85 ? -15.728 10.805 -4.838 1.00 60.25 85 GLY A N 1
ATOM 676 C CA . GLY A 1 85 ? -14.381 11.247 -4.483 1.00 60.25 85 GLY A CA 1
ATOM 677 C C . GLY A 1 85 ? -13.320 10.805 -5.500 1.00 60.25 85 GLY A C 1
ATOM 678 O O . GLY A 1 85 ? -13.538 9.910 -6.312 1.00 60.25 85 GLY A O 1
ATOM 679 N N . LYS A 1 86 ? -12.144 11.434 -5.446 1.00 74.00 86 LYS A N 1
ATOM 680 C CA . LYS A 1 86 ? -11.027 11.129 -6.343 1.00 74.00 86 LYS A CA 1
ATOM 681 C C . LYS A 1 86 ? -10.511 9.711 -6.085 1.00 74.00 86 LYS A C 1
ATOM 683 O O . LYS A 1 86 ? -10.201 9.341 -4.948 1.00 74.00 86 LYS A O 1
ATOM 688 N N . THR A 1 87 ? -10.422 8.924 -7.149 1.00 80.94 87 THR A N 1
ATOM 689 C CA . THR A 1 87 ? -9.930 7.548 -7.117 1.00 80.94 87 THR A CA 1
ATOM 690 C C . THR A 1 87 ? -8.460 7.504 -7.549 1.00 80.94 87 THR A C 1
ATOM 692 O O . THR A 1 87 ? -8.015 8.296 -8.376 1.00 80.94 87 THR A O 1
ATOM 695 N N . ALA A 1 88 ? -7.668 6.606 -6.959 1.00 84.75 88 ALA A N 1
ATOM 696 C CA . ALA A 1 88 ? -6.274 6.410 -7.352 1.00 84.75 88 ALA A CA 1
ATOM 697 C C . ALA A 1 88 ? -6.178 5.615 -8.661 1.00 84.75 88 ALA A C 1
ATOM 699 O O . ALA A 1 88 ? -6.794 4.561 -8.766 1.00 84.75 88 ALA A O 1
ATOM 700 N N . ILE A 1 89 ? -5.367 6.069 -9.618 1.00 85.62 89 ILE A N 1
ATOM 701 C CA . ILE A 1 89 ? -5.019 5.275 -10.805 1.00 85.62 89 ILE A CA 1
ATOM 702 C C . ILE A 1 89 ? -3.924 4.276 -10.402 1.00 85.62 89 ILE A C 1
ATOM 704 O O . ILE A 1 89 ? -2.832 4.677 -9.996 1.00 85.62 89 ILE A O 1
ATOM 708 N N . LEU A 1 90 ? -4.229 2.979 -10.462 1.00 88.50 90 LEU A N 1
ATOM 709 C CA . LEU A 1 90 ? -3.332 1.892 -10.046 1.00 88.50 90 LEU A CA 1
ATOM 710 C C . LEU A 1 90 ? -2.527 1.362 -11.234 1.00 88.50 90 LEU A C 1
ATOM 712 O O . LEU A 1 90 ? -2.710 0.228 -11.660 1.00 88.50 90 LEU A O 1
ATOM 716 N N . GLN A 1 91 ? -1.671 2.207 -11.799 1.00 89.56 91 GLN A N 1
ATOM 717 C CA . GLN A 1 91 ? -0.887 1.854 -12.978 1.00 89.56 91 GLN A CA 1
ATOM 718 C C . GLN A 1 91 ? 0.575 2.247 -12.789 1.00 89.56 91 GLN A C 1
ATOM 720 O O . GLN A 1 91 ? 0.874 3.367 -12.359 1.00 89.56 91 GLN A O 1
ATOM 725 N N . HIS A 1 92 ? 1.486 1.344 -13.152 1.00 92.88 92 HIS A N 1
ATOM 726 C CA . HIS A 1 92 ? 2.910 1.648 -13.198 1.00 92.88 92 HIS A CA 1
ATOM 727 C C . HIS A 1 92 ? 3.193 2.865 -14.103 1.00 92.88 92 HIS A C 1
ATOM 729 O O . HIS A 1 92 ? 2.624 3.017 -15.186 1.00 92.88 92 HIS A O 1
ATOM 735 N N . GLY A 1 93 ? 4.058 3.766 -13.639 1.00 91.25 93 GLY A N 1
ATOM 736 C CA . GLY A 1 93 ? 4.398 5.020 -14.314 1.00 91.25 93 GLY A CA 1
ATOM 737 C C . GLY A 1 93 ? 3.461 6.198 -14.015 1.00 91.25 93 GLY A C 1
ATOM 738 O O . GLY A 1 93 ? 3.807 7.331 -14.353 1.00 91.25 93 GLY A O 1
ATOM 739 N N . ILE A 1 94 ? 2.319 5.987 -13.348 1.00 90.44 94 ILE A N 1
ATOM 740 C CA . ILE A 1 94 ? 1.378 7.060 -12.987 1.00 90.44 94 ILE A CA 1
ATOM 741 C C . ILE A 1 94 ? 1.429 7.305 -11.472 1.00 90.44 94 ILE A C 1
ATOM 743 O O . ILE A 1 94 ? 1.029 6.435 -10.698 1.00 90.44 94 ILE A O 1
ATOM 747 N N . PRO A 1 95 ? 1.894 8.483 -11.005 1.00 92.38 95 PRO A N 1
ATOM 748 C CA . PRO A 1 95 ? 1.891 8.803 -9.582 1.00 92.38 95 PRO A CA 1
ATOM 749 C C . PRO A 1 95 ? 0.487 8.694 -8.983 1.00 92.38 95 PRO A C 1
ATOM 751 O O . PRO A 1 95 ? -0.468 9.273 -9.503 1.00 92.38 95 PRO A O 1
ATOM 754 N N . SER A 1 96 ? 0.366 8.015 -7.845 1.00 90.62 96 SER A N 1
ATOM 755 C CA . SER A 1 96 ? -0.934 7.779 -7.221 1.00 90.62 96 SER A CA 1
ATOM 756 C C . SER A 1 96 ? -0.868 7.803 -5.696 1.00 90.62 96 SER A C 1
ATOM 758 O O . SER A 1 96 ? 0.171 7.565 -5.068 1.00 90.62 96 SER A O 1
ATOM 760 N N . VAL A 1 97 ? -2.000 8.161 -5.086 1.00 92.38 97 VAL A N 1
ATOM 761 C CA . VAL A 1 97 ? -2.191 8.122 -3.634 1.00 92.38 97 VAL A CA 1
ATOM 762 C C . VAL A 1 97 ? -3.370 7.216 -3.337 1.00 92.38 97 VAL A C 1
ATOM 764 O O . VAL A 1 97 ? -4.511 7.594 -3.580 1.00 92.38 97 VAL A O 1
ATOM 767 N N . THR A 1 98 ? -3.102 6.041 -2.787 1.00 92.50 98 THR A N 1
ATOM 768 C CA . THR A 1 98 ? -4.129 5.042 -2.494 1.00 92.50 98 THR A CA 1
ATOM 769 C C . THR A 1 98 ? -4.410 4.991 -1.006 1.00 92.50 98 THR A C 1
ATOM 771 O O . THR A 1 98 ? -3.496 4.855 -0.192 1.00 92.50 98 THR A O 1
ATOM 774 N N . ARG A 1 99 ? -5.690 5.042 -0.643 1.00 93.19 99 ARG A N 1
ATOM 775 C CA . ARG A 1 99 ? -6.161 4.790 0.717 1.00 93.19 99 ARG A CA 1
ATOM 776 C C . ARG A 1 99 ? -6.849 3.429 0.754 1.00 93.19 99 ARG A C 1
ATOM 778 O O . ARG A 1 99 ? -7.762 3.184 -0.029 1.00 93.19 99 ARG A O 1
ATOM 785 N N . ALA A 1 100 ? -6.412 2.544 1.644 1.00 94.00 100 ALA A N 1
ATOM 786 C CA . ALA A 1 100 ? -6.975 1.201 1.755 1.00 94.00 100 ALA A CA 1
ATOM 787 C C . ALA A 1 100 ? -7.027 0.724 3.208 1.00 94.00 100 ALA A C 1
ATOM 789 O O . ALA A 1 100 ? -6.140 1.029 4.010 1.00 94.00 100 ALA A O 1
ATOM 790 N N . SER A 1 101 ? -8.058 -0.052 3.538 1.00 93.69 101 SER A N 1
ATOM 791 C CA . SER A 1 101 ? -8.154 -0.800 4.789 1.00 93.69 101 SER A CA 1
ATOM 792 C C . SER A 1 101 ? -7.895 -2.282 4.556 1.00 93.69 101 SER A C 1
ATOM 794 O O . SER A 1 101 ? -8.441 -2.860 3.620 1.00 93.69 101 SER A O 1
ATOM 796 N N . PHE A 1 102 ? -7.129 -2.896 5.451 1.00 93.38 102 PHE A N 1
ATOM 797 C CA . PHE A 1 102 ? -6.725 -4.294 5.411 1.00 93.38 102 PHE A CA 1
ATOM 798 C C . PHE A 1 102 ? -7.236 -5.006 6.654 1.00 93.38 102 PHE A C 1
ATOM 800 O O . PHE A 1 102 ? -7.002 -4.551 7.778 1.00 93.38 102 PHE A O 1
ATOM 807 N N . THR A 1 103 ? -7.866 -6.158 6.462 1.00 92.69 103 THR A N 1
ATOM 808 C CA . THR A 1 103 ? -8.159 -7.090 7.553 1.00 92.69 103 THR A CA 1
ATOM 809 C C . THR A 1 103 ? -7.014 -8.084 7.662 1.00 92.69 103 THR A C 1
ATOM 811 O O . THR A 1 103 ? -6.792 -8.877 6.749 1.00 92.69 103 THR A O 1
ATOM 814 N N . LEU A 1 104 ? -6.285 -8.068 8.777 1.00 90.69 104 LEU A N 1
ATOM 815 C CA . LEU A 1 104 ? -5.152 -8.962 9.013 1.00 90.69 104 LEU A CA 1
ATOM 816 C C . LEU A 1 104 ? -5.556 -10.198 9.827 1.00 90.69 104 LEU A C 1
ATOM 818 O O . LEU A 1 104 ? -6.387 -10.141 10.733 1.00 90.69 104 LEU A O 1
ATOM 822 N N . SER A 1 105 ? -4.929 -11.335 9.526 1.00 81.38 105 SER A N 1
ATOM 823 C CA . SER A 1 105 ? -5.238 -12.649 10.103 1.00 81.38 105 SER A CA 1
ATOM 824 C C . SER A 1 105 ? -5.010 -12.727 11.616 1.00 81.38 105 SER A C 1
ATOM 826 O O . SER A 1 105 ? -5.780 -13.373 12.330 1.00 81.38 105 SER A O 1
ATOM 828 N N . LYS A 1 106 ? -3.981 -12.047 12.133 1.00 65.56 106 LYS A N 1
ATOM 829 C CA . LYS A 1 106 ? -3.656 -12.019 13.564 1.00 65.56 106 LYS A CA 1
ATOM 830 C C . LYS A 1 106 ? -4.605 -11.045 14.279 1.00 65.56 106 LYS A C 1
ATOM 832 O O . LYS A 1 106 ? -4.604 -9.852 13.994 1.00 65.56 106 LYS A O 1
ATOM 837 N N . PHE A 1 107 ? -5.435 -11.567 15.187 1.00 67.00 107 PHE A N 1
ATOM 838 C CA . PHE A 1 107 ? -6.442 -10.824 15.973 1.00 67.00 107 PHE A CA 1
ATOM 839 C C . PHE A 1 107 ? -7.557 -10.123 15.178 1.00 67.00 107 PHE A C 1
ATOM 841 O O . PHE A 1 107 ? -8.265 -9.299 15.753 1.00 67.00 107 PHE A O 1
ATOM 848 N N . ARG A 1 108 ? -7.737 -10.437 13.883 1.00 71.38 108 ARG A N 1
ATOM 849 C CA . ARG A 1 108 ? -8.659 -9.705 12.988 1.00 71.38 108 ARG A CA 1
ATOM 850 C C . ARG A 1 108 ? -8.418 -8.192 13.036 1.00 71.38 108 ARG A C 1
ATOM 852 O O . ARG A 1 108 ? -9.359 -7.401 13.028 1.00 71.38 108 ARG A O 1
ATOM 859 N N . LEU A 1 109 ? -7.150 -7.798 13.152 1.00 86.19 109 LEU A N 1
ATOM 860 C CA . LEU A 1 109 ? -6.779 -6.395 13.221 1.00 86.19 109 LEU A CA 1
ATOM 861 C C . LEU A 1 109 ? -7.135 -5.727 11.890 1.00 86.19 109 LEU A C 1
ATOM 863 O O . LEU A 1 109 ? -6.622 -6.122 10.846 1.00 86.19 109 LEU A O 1
ATOM 867 N N . ASN A 1 110 ? -7.993 -4.712 11.945 1.00 89.31 110 ASN A N 1
ATOM 868 C CA . ASN A 1 110 ? -8.288 -3.863 10.800 1.00 89.31 110 ASN A CA 1
ATOM 869 C C . ASN A 1 110 ? -7.369 -2.646 10.848 1.00 89.31 110 ASN A C 1
ATOM 871 O O . ASN A 1 110 ? -7.422 -1.866 11.800 1.00 89.31 110 ASN A O 1
ATOM 875 N N . ILE A 1 111 ? -6.517 -2.485 9.842 1.00 91.06 111 ILE A N 1
ATOM 876 C CA . ILE A 1 111 ? -5.644 -1.316 9.708 1.00 91.06 111 ILE A CA 1
ATOM 877 C C . ILE A 1 111 ? -6.022 -0.538 8.459 1.00 91.06 111 ILE A C 1
ATOM 879 O O . ILE A 1 111 ? -6.333 -1.138 7.439 1.00 91.06 111 ILE A O 1
ATOM 883 N N . ALA A 1 112 ? -5.977 0.787 8.533 1.00 93.06 112 ALA A N 1
ATOM 884 C CA . ALA A 1 112 ? -6.040 1.640 7.357 1.00 93.06 112 ALA A CA 1
ATOM 885 C C . ALA A 1 112 ? -4.648 2.203 7.080 1.00 93.06 112 ALA A C 1
ATOM 887 O O . ALA A 1 112 ? -3.912 2.543 8.012 1.00 93.06 112 ALA A O 1
ATOM 888 N N . ALA A 1 113 ? -4.281 2.265 5.806 1.00 93.88 113 ALA A N 1
ATOM 889 C CA . ALA A 1 113 ? -2.998 2.771 5.358 1.00 93.88 113 ALA A CA 1
ATOM 890 C C . ALA A 1 113 ? -3.155 3.649 4.115 1.00 93.88 113 ALA A C 1
ATOM 892 O O . ALA A 1 113 ? -4.020 3.424 3.264 1.00 93.88 113 ALA A O 1
ATOM 893 N N . ILE A 1 114 ? -2.277 4.644 4.024 1.00 94.31 114 ILE A N 1
ATOM 894 C CA . ILE A 1 114 ? -2.136 5.523 2.867 1.00 94.31 114 ILE A CA 1
ATOM 895 C C . ILE A 1 114 ? -0.833 5.153 2.170 1.00 94.31 114 ILE A C 1
ATOM 897 O O . ILE A 1 114 ? 0.229 5.172 2.793 1.00 94.31 114 ILE A O 1
ATOM 901 N N . HIS A 1 115 ? -0.921 4.856 0.881 1.00 95.94 115 HIS A N 1
ATOM 902 C CA . HIS A 1 115 ? 0.187 4.516 -0.000 1.00 95.94 115 HIS A CA 1
ATOM 903 C C . HIS A 1 115 ? 0.402 5.659 -0.986 1.00 95.94 115 HIS A C 1
ATOM 905 O O . HIS A 1 115 ? -0.558 6.202 -1.528 1.00 95.94 115 HIS A O 1
ATOM 911 N N . LYS A 1 116 ? 1.653 6.049 -1.203 1.00 95.38 116 LYS A N 1
ATOM 912 C CA . LYS A 1 116 ? 2.048 7.113 -2.128 1.00 95.38 116 LYS A CA 1
ATOM 913 C C . LYS A 1 116 ? 3.092 6.554 -3.075 1.00 95.38 116 LYS A C 1
ATOM 915 O O . LYS A 1 116 ? 4.258 6.454 -2.692 1.00 95.38 116 LYS A O 1
ATOM 920 N N . TYR A 1 117 ? 2.653 6.182 -4.268 1.00 96.06 117 TYR A N 1
ATOM 921 C CA . TYR A 1 117 ? 3.503 5.665 -5.330 1.00 96.06 117 TYR A CA 1
ATOM 922 C C . TYR A 1 117 ? 4.026 6.811 -6.201 1.00 96.06 117 TYR A C 1
ATOM 924 O O . TYR A 1 117 ? 3.287 7.746 -6.534 1.00 96.06 117 TYR A O 1
ATOM 932 N N . ARG A 1 118 ? 5.320 6.762 -6.526 1.00 94.94 118 ARG A N 1
ATOM 933 C CA . ARG A 1 118 ? 5.993 7.722 -7.400 1.00 94.94 118 ARG A CA 1
ATOM 934 C C . ARG A 1 118 ? 6.997 7.007 -8.308 1.00 94.94 118 ARG A C 1
ATOM 936 O O . ARG A 1 118 ? 7.919 6.377 -7.784 1.00 94.94 118 ARG A O 1
ATOM 943 N N . PRO A 1 119 ? 6.875 7.184 -9.632 1.00 92.88 119 PRO A N 1
ATOM 944 C CA . PRO A 1 119 ? 7.919 6.806 -10.566 1.00 92.88 119 PRO A CA 1
ATOM 945 C C . PRO A 1 119 ? 9.195 7.611 -10.332 1.00 92.88 119 PRO A C 1
ATOM 947 O O . PRO A 1 119 ? 9.126 8.799 -9.985 1.00 92.88 119 PRO A O 1
ATOM 950 N N . HIS A 1 120 ? 10.356 6.995 -10.531 1.00 90.19 120 HIS A N 1
ATOM 951 C CA . HIS A 1 120 ? 11.639 7.678 -10.376 1.00 90.19 120 HIS A CA 1
ATOM 952 C C . HIS A 1 120 ? 12.714 7.097 -11.313 1.00 90.19 120 HIS A C 1
ATOM 954 O O . HIS A 1 120 ? 12.795 5.879 -11.454 1.00 90.19 120 HIS A O 1
ATOM 960 N N . PRO A 1 121 ? 13.592 7.930 -11.917 1.00 86.56 121 PRO A N 1
ATOM 961 C CA . PRO A 1 121 ? 14.579 7.463 -12.901 1.00 86.56 121 PRO A CA 1
ATOM 962 C C . PRO A 1 121 ? 15.539 6.376 -12.401 1.00 86.56 121 PRO A C 1
ATOM 964 O O . PRO A 1 121 ? 16.008 5.561 -13.187 1.00 86.56 121 PRO A O 1
ATOM 967 N N . GLU A 1 122 ? 15.846 6.374 -11.104 1.00 85.94 122 GLU A N 1
ATOM 968 C CA . GLU A 1 122 ? 16.771 5.410 -10.485 1.00 85.94 122 GLU A CA 1
ATOM 969 C C . GLU A 1 122 ? 16.066 4.185 -9.888 1.00 85.94 122 GLU A C 1
ATOM 971 O O . GLU A 1 122 ? 16.727 3.264 -9.408 1.00 85.94 122 GLU A O 1
ATOM 976 N N . GLY A 1 123 ? 14.734 4.169 -9.906 1.00 88.25 123 GLY A N 1
ATOM 977 C CA . GLY A 1 123 ? 13.952 3.155 -9.223 1.00 88.25 123 GLY A CA 1
ATOM 978 C C . GLY A 1 123 ? 12.725 3.736 -8.546 1.00 88.25 123 GLY A C 1
ATOM 979 O O . GLY A 1 123 ? 12.818 4.568 -7.644 1.00 88.25 123 GLY A O 1
ATOM 980 N N . ASP A 1 124 ? 11.565 3.278 -8.987 1.00 93.81 124 ASP A N 1
ATOM 981 C CA . ASP A 1 124 ? 10.273 3.637 -8.430 1.00 93.81 124 ASP A CA 1
ATOM 982 C C . ASP A 1 124 ? 10.177 3.318 -6.936 1.00 93.81 124 ASP A C 1
ATOM 984 O O . ASP A 1 124 ? 10.800 2.378 -6.425 1.00 93.81 124 ASP A O 1
ATOM 988 N N . TYR A 1 125 ? 9.354 4.089 -6.224 1.00 95.62 125 TYR A N 1
ATOM 989 C CA . TYR A 1 125 ? 9.090 3.836 -4.816 1.00 95.62 125 TYR A CA 1
ATOM 990 C C . TYR A 1 125 ? 7.641 4.105 -4.421 1.00 95.62 125 TYR A C 1
ATOM 992 O O . TYR A 1 125 ? 6.957 4.988 -4.940 1.00 95.62 125 TYR A O 1
ATOM 1000 N N . MET A 1 126 ? 7.187 3.364 -3.414 1.00 97.12 126 MET A N 1
ATOM 1001 C CA . MET A 1 126 ? 5.899 3.554 -2.764 1.00 97.12 126 MET A CA 1
ATOM 1002 C C . MET A 1 126 ? 6.101 3.658 -1.262 1.00 97.12 126 MET A C 1
ATOM 1004 O O . MET A 1 126 ? 6.431 2.681 -0.589 1.00 97.12 126 MET A O 1
ATOM 1008 N N . VAL A 1 127 ? 5.877 4.855 -0.724 1.00 96.88 127 VAL A N 1
ATOM 1009 C CA . VAL A 1 127 ? 5.871 5.075 0.725 1.00 96.88 127 VAL A CA 1
ATOM 1010 C C . VAL A 1 127 ? 4.484 4.755 1.247 1.00 96.88 127 VAL A C 1
ATOM 1012 O O . VAL A 1 127 ? 3.501 5.280 0.727 1.00 96.88 127 VAL A O 1
ATOM 1015 N N . PHE A 1 128 ? 4.396 3.964 2.308 1.00 95.62 128 PHE A N 1
ATOM 1016 C CA . PHE A 1 128 ? 3.142 3.758 3.019 1.00 95.62 128 PHE A CA 1
ATOM 1017 C C . PHE A 1 128 ? 3.250 4.205 4.470 1.00 95.62 128 PHE A C 1
ATOM 1019 O O . PHE A 1 128 ? 4.311 4.113 5.094 1.00 95.62 128 PHE A O 1
ATOM 1026 N N . THR A 1 129 ? 2.138 4.676 5.018 1.00 94.69 129 THR A N 1
ATOM 1027 C CA . THR A 1 129 ? 1.972 4.927 6.451 1.00 94.69 129 THR A CA 1
ATOM 1028 C C . THR A 1 129 ? 0.646 4.359 6.915 1.00 94.69 129 THR A C 1
ATOM 1030 O O . THR A 1 129 ? -0.293 4.268 6.123 1.00 94.69 129 THR A O 1
ATOM 1033 N N . LEU A 1 130 ? 0.522 4.058 8.210 1.00 93.50 130 LEU A N 1
ATOM 1034 C CA . LEU A 1 130 ? -0.820 4.000 8.785 1.00 93.50 130 LEU A CA 1
ATOM 1035 C C . LEU A 1 130 ? -1.530 5.316 8.527 1.00 93.50 130 LEU A C 1
ATOM 1037 O O . LEU A 1 130 ? -0.922 6.389 8.527 1.00 93.50 130 LEU A O 1
ATOM 1041 N N . ASP A 1 131 ? -2.817 5.194 8.282 1.00 90.94 131 ASP A N 1
ATOM 1042 C CA . ASP A 1 131 ? -3.708 6.312 8.114 1.00 90.94 131 ASP A CA 1
ATOM 1043 C C . ASP A 1 131 ? -3.811 7.078 9.443 1.00 90.94 131 ASP A C 1
ATOM 1045 O O . ASP A 1 131 ? -4.347 6.536 10.414 1.00 90.94 131 ASP A O 1
ATOM 1049 N N . PRO A 1 132 ? -3.286 8.315 9.531 1.00 86.38 132 PRO A N 1
ATOM 1050 C CA . PRO A 1 132 ? -3.227 9.042 10.797 1.00 86.38 132 PRO A CA 1
ATOM 1051 C C . PRO A 1 132 ? -4.610 9.355 11.373 1.00 86.38 132 PRO A C 1
ATOM 1053 O O . PRO A 1 132 ? -4.740 9.529 12.584 1.00 86.38 132 PRO A O 1
ATOM 1056 N N . ALA A 1 133 ? -5.637 9.416 10.520 1.00 84.56 133 ALA A N 1
ATOM 1057 C CA . ALA A 1 133 ? -7.011 9.644 10.943 1.00 84.56 133 ALA A CA 1
ATOM 1058 C C . ALA A 1 133 ? -7.661 8.379 11.531 1.00 84.56 133 ALA A C 1
ATOM 1060 O O . ALA A 1 133 ? -8.702 8.464 12.181 1.00 84.56 133 ALA A O 1
ATOM 1061 N N . CYS A 1 134 ? -7.040 7.210 11.351 1.00 81.44 134 CYS A N 1
ATOM 1062 C CA . CYS A 1 134 ? -7.555 5.924 11.802 1.00 81.44 134 CYS A CA 1
ATOM 1063 C C . CYS A 1 134 ? -6.687 5.379 12.934 1.00 81.44 134 CYS A C 1
ATOM 1065 O O . CYS A 1 134 ? -5.670 4.718 12.721 1.00 81.44 134 CYS A O 1
ATOM 1067 N N . THR A 1 135 ? -7.096 5.644 14.173 1.00 72.25 135 THR A N 1
ATOM 1068 C CA . THR A 1 135 ? -6.347 5.173 15.340 1.00 72.25 135 THR A CA 1
ATOM 1069 C C . THR A 1 135 ? -6.755 3.755 15.730 1.00 72.25 135 THR A C 1
ATOM 1071 O O . THR A 1 135 ? -7.933 3.437 15.871 1.00 72.25 135 THR A O 1
ATOM 1074 N N . ASN A 1 136 ? -5.760 2.895 15.949 1.00 74.00 136 ASN A N 1
ATOM 1075 C CA . ASN A 1 136 ? -5.954 1.554 16.489 1.00 74.00 136 ASN A CA 1
ATOM 1076 C C . ASN A 1 136 ? -5.418 1.462 17.922 1.00 74.00 136 ASN A C 1
ATOM 1078 O O . ASN A 1 136 ? -4.506 2.190 18.330 1.00 74.00 136 ASN A O 1
ATOM 1082 N N . LEU A 1 137 ? -5.982 0.556 18.726 1.00 76.88 137 LEU A N 1
ATOM 1083 C CA . LEU A 1 137 ? -5.527 0.348 20.108 1.00 76.88 137 LEU A CA 1
ATOM 1084 C C . LEU A 1 137 ? -4.131 -0.287 20.166 1.00 76.88 137 LEU A C 1
ATOM 1086 O O . LEU A 1 137 ? -3.349 0.068 21.043 1.00 76.88 137 LEU A O 1
ATOM 1090 N N . VAL A 1 138 ? -3.825 -1.174 19.213 1.00 79.50 138 VAL A N 1
ATOM 1091 C CA . VAL A 1 138 ? -2.611 -2.005 19.206 1.00 79.50 138 VAL A CA 1
ATOM 1092 C C . VAL A 1 138 ? -1.474 -1.360 18.414 1.00 79.50 138 VAL A C 1
ATOM 1094 O O . VAL A 1 138 ? -0.374 -1.215 18.933 1.00 79.50 138 VAL A O 1
ATOM 1097 N N . LEU A 1 139 ? -1.734 -0.955 17.168 1.00 82.56 139 LEU A N 1
ATOM 1098 C CA . LEU A 1 139 ? -0.721 -0.391 16.279 1.00 82.56 139 LEU A CA 1
ATOM 1099 C C . LEU A 1 139 ? -0.913 1.127 16.177 1.00 82.56 139 LEU A C 1
ATOM 1101 O O . LEU A 1 139 ? -1.939 1.587 15.677 1.00 82.56 139 LEU A O 1
ATOM 1105 N N . LYS A 1 140 ? 0.050 1.893 16.700 1.00 86.69 140 LYS A N 1
ATOM 1106 C CA . LYS A 1 140 ? -0.033 3.363 16.800 1.00 86.69 140 LYS A CA 1
ATOM 1107 C C . LYS A 1 140 ? 0.570 4.090 15.609 1.00 86.69 140 LYS A C 1
ATOM 1109 O O . LYS A 1 140 ? 0.096 5.158 15.245 1.00 86.69 140 LYS A O 1
ATOM 1114 N N . SER A 1 141 ? 1.593 3.507 15.005 1.00 88.12 141 SER A N 1
ATOM 1115 C CA . SER A 1 141 ? 2.253 4.035 13.823 1.00 88.12 141 SER A CA 1
ATOM 1116 C C . SER A 1 141 ? 2.879 2.883 13.046 1.00 88.12 141 SER A C 1
ATOM 1118 O O . SER A 1 141 ? 3.242 1.848 13.603 1.00 88.12 141 SER A O 1
ATOM 1120 N N . ALA A 1 142 ? 2.971 3.061 11.737 1.00 90.94 142 ALA A N 1
ATOM 1121 C CA . ALA A 1 142 ? 3.852 2.294 10.877 1.00 90.94 142 ALA A CA 1
ATOM 1122 C C . ALA A 1 142 ? 4.187 3.175 9.678 1.00 90.94 142 ALA A C 1
ATOM 1124 O O . ALA A 1 142 ? 3.339 3.948 9.218 1.00 90.94 142 ALA A O 1
ATOM 1125 N N . LYS A 1 143 ? 5.416 3.059 9.190 1.00 94.38 143 LYS A N 1
ATOM 1126 C CA . LYS A 1 143 ? 5.879 3.674 7.953 1.00 94.38 143 LYS A CA 1
ATOM 1127 C C . LYS A 1 143 ? 6.827 2.698 7.280 1.00 94.38 143 LYS A C 1
ATOM 1129 O O . LYS A 1 143 ? 7.679 2.122 7.950 1.00 94.38 143 LYS A O 1
ATOM 1134 N N . GLY A 1 144 ? 6.693 2.543 5.976 1.00 94.75 144 GLY A N 1
ATOM 1135 C CA . GLY A 1 144 ? 7.600 1.723 5.191 1.00 94.75 144 GLY A CA 1
ATOM 1136 C C . GLY A 1 144 ? 7.688 2.206 3.757 1.00 94.75 144 GLY A C 1
ATOM 1137 O O . GLY A 1 144 ? 7.000 3.150 3.355 1.00 94.75 144 GLY A O 1
ATOM 1138 N N . VAL A 1 145 ? 8.584 1.574 3.011 1.00 95.69 145 VAL A N 1
ATOM 1139 C CA . VAL A 1 145 ? 8.871 1.906 1.620 1.00 95.69 145 VAL A CA 1
ATOM 1140 C C . VAL A 1 145 ? 9.010 0.607 0.840 1.00 95.69 145 VAL A C 1
ATOM 1142 O O . VAL A 1 145 ? 9.757 -0.278 1.250 1.00 95.69 145 VAL A O 1
ATOM 1145 N N . TRP A 1 146 ? 8.301 0.516 -0.278 1.00 95.50 146 TRP A N 1
ATOM 1146 C CA . TRP A 1 146 ? 8.633 -0.395 -1.367 1.00 95.50 146 TRP A CA 1
ATOM 1147 C C . TRP A 1 146 ? 9.510 0.352 -2.360 1.00 95.50 146 TRP A C 1
ATOM 1149 O O . TRP A 1 146 ? 9.216 1.505 -2.670 1.00 95.50 146 TRP A O 1
ATOM 1159 N N . HIS A 1 147 ? 10.574 -0.285 -2.833 1.00 94.62 147 HIS A N 1
ATOM 1160 C CA . HIS A 1 147 ? 11.499 0.280 -3.807 1.00 94.62 147 HIS A CA 1
ATOM 1161 C C . HIS A 1 147 ? 11.964 -0.827 -4.746 1.00 94.62 147 HIS A C 1
ATOM 1163 O O . HIS A 1 147 ? 12.321 -1.915 -4.288 1.00 94.62 147 HIS A O 1
ATOM 1169 N N . THR A 1 148 ? 11.968 -0.542 -6.042 1.00 92.88 148 THR A N 1
ATOM 1170 C CA . THR A 1 148 ? 12.560 -1.415 -7.057 1.00 92.88 148 THR A CA 1
ATOM 1171 C C . THR A 1 148 ? 13.732 -0.698 -7.687 1.00 92.88 148 THR A C 1
ATOM 1173 O O . THR A 1 148 ? 13.617 0.476 -8.014 1.00 92.88 148 THR A O 1
ATOM 1176 N N . GLN A 1 149 ? 14.811 -1.415 -7.949 1.00 89.06 149 GLN A N 1
ATOM 1177 C CA . GLN A 1 149 ? 15.947 -0.900 -8.700 1.00 89.06 149 GLN A CA 1
ATOM 1178 C C . GLN A 1 149 ? 16.421 -1.966 -9.676 1.00 89.06 149 GLN A C 1
ATOM 1180 O O . GLN A 1 149 ? 16.192 -3.158 -9.465 1.00 89.06 149 GLN A O 1
ATOM 1185 N N . SER A 1 150 ? 17.115 -1.534 -10.727 1.00 84.31 150 SER A N 1
ATOM 1186 C CA . SER A 1 150 ? 17.865 -2.472 -11.561 1.00 84.31 150 SER A CA 1
ATOM 1187 C C . SER A 1 150 ? 18.937 -3.170 -10.716 1.00 84.31 150 SER A C 1
ATOM 1189 O O . SER A 1 150 ? 19.457 -2.583 -9.764 1.00 84.31 150 SER A O 1
ATOM 1191 N N . ASN A 1 151 ? 19.275 -4.412 -11.064 1.00 80.50 151 ASN A N 1
ATOM 1192 C CA . ASN A 1 151 ? 20.418 -5.132 -10.502 1.00 80.50 151 ASN A CA 1
ATOM 1193 C C . ASN A 1 151 ? 21.623 -4.954 -11.445 1.00 80.50 151 ASN A C 1
ATOM 1195 O O . ASN A 1 151 ? 21.823 -5.789 -12.322 1.00 80.50 151 ASN A O 1
ATOM 1199 N N . PRO A 1 152 ? 22.403 -3.860 -11.337 1.00 71.06 152 PRO A N 1
ATOM 1200 C CA . PRO A 1 152 ? 23.463 -3.558 -12.303 1.00 71.06 152 PRO A CA 1
ATOM 1201 C C . PRO A 1 152 ? 24.609 -4.577 -12.283 1.00 71.06 152 PRO A C 1
ATOM 1203 O O . PRO A 1 152 ? 25.340 -4.690 -13.262 1.00 71.06 152 PRO A O 1
ATOM 1206 N N . ASP A 1 153 ? 24.766 -5.311 -11.180 1.00 73.75 153 ASP A N 1
ATOM 1207 C CA . ASP A 1 153 ? 25.885 -6.227 -10.969 1.00 73.75 153 ASP A CA 1
ATOM 1208 C C . ASP A 1 153 ? 25.568 -7.675 -11.392 1.00 73.75 153 ASP A C 1
ATOM 1210 O O . ASP A 1 153 ? 26.445 -8.532 -11.269 1.00 73.75 153 ASP A O 1
ATOM 1214 N N . ASN A 1 154 ? 24.329 -7.980 -11.818 1.00 67.75 154 ASN A N 1
ATOM 1215 C CA . ASN A 1 154 ? 23.812 -9.343 -12.060 1.00 67.75 154 ASN A CA 1
ATOM 1216 C C . ASN A 1 154 ? 24.128 -10.339 -10.923 1.00 67.75 154 ASN A C 1
ATOM 1218 O O . ASN A 1 154 ? 24.246 -11.549 -11.125 1.00 67.75 154 ASN A O 1
ATOM 1222 N N . LYS A 1 155 ? 24.305 -9.842 -9.695 1.00 64.06 155 LYS A N 1
ATOM 1223 C CA . LYS A 1 155 ? 24.571 -10.698 -8.536 1.00 64.06 155 LYS A CA 1
ATOM 1224 C C . LYS A 1 155 ? 23.297 -11.465 -8.201 1.00 64.06 155 LYS A C 1
ATOM 1226 O O . LYS A 1 155 ? 22.242 -10.852 -8.083 1.00 64.06 155 LYS A O 1
ATOM 1231 N N . GLY A 1 156 ? 23.413 -12.780 -8.015 1.00 61.50 156 GLY A N 1
ATOM 1232 C CA . GLY A 1 156 ? 22.288 -13.646 -7.644 1.00 61.50 156 GLY A CA 1
ATOM 1233 C C . GLY A 1 156 ? 21.535 -14.302 -8.810 1.00 61.50 156 GLY A C 1
ATOM 1234 O O . GLY A 1 156 ? 20.480 -14.877 -8.562 1.00 61.50 156 GLY A O 1
ATOM 1235 N N . GLU A 1 157 ? 22.056 -14.256 -10.044 1.00 58.56 157 GLU A N 1
ATOM 1236 C CA . GLU A 1 157 ? 21.489 -14.940 -11.228 1.00 58.56 157 GLU A CA 1
ATOM 1237 C C . GLU A 1 157 ? 21.944 -16.415 -11.410 1.00 58.56 157 GLU A C 1
ATOM 1239 O O . GLU A 1 157 ? 22.060 -16.881 -12.544 1.00 58.56 157 GLU A O 1
ATOM 1244 N N . GLU A 1 158 ? 22.215 -17.158 -10.326 1.00 53.22 158 GLU A N 1
ATOM 1245 C CA . GLU A 1 158 ? 22.531 -18.607 -10.398 1.00 53.22 158 GLU A CA 1
ATOM 1246 C C . GLU A 1 158 ? 21.299 -19.492 -10.659 1.00 53.22 158 GLU A C 1
ATOM 1248 O O . GLU A 1 158 ? 20.230 -19.248 -10.048 1.00 53.22 158 GLU A O 1
#